Protein AF-A0A372QN85-F1 (afdb_monomer_lite)

Radius of gyration: 18.36 Å; chains: 1; bounding box: 35×32×61 Å

pLDDT: mean 77.76, std 13.26, range [35.28, 92.31]

Sequence (127 aa):
MIFKGIDDQELANKLITKIERQWKDWEQPLLLLSFLLHLFYHDTKFNSAILNLSFPYLAKWFREEPTILLSELEDYRSKKYPYTESISKQFKNNILDYWNFTKGYSKELYRVAQRIFSITVSTASLK

Structure (mmCIF, N/CA/C/O backbone):
data_AF-A0A372QN85-F1
#
_entry.id   AF-A0A372QN85-F1
#
loop_
_atom_site.group_PDB
_atom_site.id
_atom_site.type_symbol
_atom_site.label_atom_id
_atom_site.label_alt_id
_atom_site.label_comp_id
_atom_site.label_asym_id
_atom_site.label_entity_id
_atom_site.label_seq_id
_atom_site.pdbx_PDB_ins_code
_atom_site.Cartn_x
_atom_site.Cartn_y
_atom_site.Cartn_z
_atom_site.occupancy
_atom_site.B_iso_or_equiv
_atom_site.auth_seq_id
_atom_site.auth_comp_id
_atom_site.auth_asym_id
_atom_site.auth_atom_id
_atom_site.pdbx_PDB_model_num
ATOM 1 N N . MET A 1 1 ? 12.046 12.730 -48.425 1.00 35.28 1 MET A N 1
ATOM 2 C CA . MET A 1 1 ? 12.336 12.895 -46.986 1.00 35.28 1 MET A CA 1
ATOM 3 C C . MET A 1 1 ? 12.732 11.522 -46.462 1.00 35.28 1 MET A C 1
ATOM 5 O O . MET A 1 1 ? 11.878 10.656 -46.363 1.00 35.28 1 MET A O 1
ATOM 9 N N . ILE A 1 2 ? 14.034 11.266 -46.321 1.00 38.66 2 ILE A N 1
ATOM 10 C CA . ILE A 1 2 ? 14.558 9.949 -45.930 1.00 38.66 2 ILE A CA 1
ATOM 11 C C . ILE A 1 2 ? 14.435 9.867 -44.410 1.00 38.66 2 ILE A C 1
ATOM 13 O O . ILE A 1 2 ? 15.089 10.642 -43.712 1.00 38.66 2 ILE A O 1
ATOM 17 N N . PHE A 1 3 ? 13.594 8.967 -43.896 1.00 44.19 3 PHE A N 1
ATOM 18 C CA . PHE A 1 3 ? 13.703 8.534 -42.506 1.00 44.19 3 PHE A CA 1
ATOM 19 C C . PHE A 1 3 ? 15.074 7.875 -42.377 1.00 44.19 3 PHE A C 1
ATOM 21 O O . PHE A 1 3 ? 15.276 6.746 -42.814 1.00 44.19 3 PHE A O 1
ATOM 28 N N . LYS A 1 4 ? 16.058 8.638 -41.894 1.00 53.81 4 LYS A N 1
ATOM 29 C CA . LYS A 1 4 ? 17.378 8.118 -41.558 1.00 53.81 4 LYS A CA 1
ATOM 30 C C . LYS A 1 4 ? 17.127 7.089 -40.461 1.00 53.81 4 LYS A C 1
ATOM 32 O O . LYS A 1 4 ? 16.725 7.471 -39.363 1.00 53.81 4 LYS A O 1
ATOM 37 N N . GLY A 1 5 ? 17.242 5.811 -40.819 1.00 57.84 5 GLY A N 1
ATOM 38 C CA . GLY A 1 5 ? 17.088 4.696 -39.898 1.00 57.84 5 GLY A CA 1
ATOM 39 C C . GLY A 1 5 ? 18.013 4.936 -38.722 1.00 57.84 5 GLY A C 1
ATOM 40 O O . GLY A 1 5 ? 19.229 5.013 -38.895 1.00 57.84 5 GLY A O 1
ATOM 41 N N . ILE A 1 6 ? 17.422 5.163 -37.554 1.00 59.03 6 ILE A N 1
ATOM 42 C CA . ILE A 1 6 ? 18.157 5.036 -36.306 1.00 59.03 6 ILE A CA 1
ATOM 43 C C . ILE A 1 6 ? 18.595 3.577 -36.293 1.00 59.03 6 ILE A C 1
ATOM 45 O O . ILE A 1 6 ? 17.748 2.700 -36.447 1.00 59.03 6 ILE A O 1
ATOM 49 N N . ASP A 1 7 ? 19.901 3.343 -36.213 1.00 73.25 7 ASP A N 1
ATOM 50 C CA . ASP A 1 7 ? 20.453 2.000 -36.092 1.00 73.25 7 ASP A CA 1
ATOM 51 C C . ASP A 1 7 ? 19.745 1.288 -34.932 1.00 73.25 7 ASP A C 1
ATOM 53 O O . ASP A 1 7 ? 19.629 1.848 -33.835 1.00 73.25 7 ASP A O 1
ATOM 57 N N . ASP A 1 8 ? 19.218 0.088 -35.176 1.00 75.56 8 ASP A N 1
ATOM 58 C CA . ASP A 1 8 ? 18.385 -0.635 -34.207 1.00 75.56 8 ASP A CA 1
ATOM 59 C C . ASP A 1 8 ? 19.125 -0.821 -32.870 1.00 75.56 8 ASP A C 1
ATOM 61 O O . ASP A 1 8 ? 18.516 -0.818 -31.798 1.00 75.56 8 ASP A O 1
ATOM 65 N N . GLN A 1 9 ? 20.460 -0.885 -32.917 1.00 81.75 9 GLN A N 1
ATOM 66 C CA . GLN A 1 9 ? 21.327 -0.969 -31.748 1.00 81.75 9 GLN A CA 1
ATOM 67 C C . GLN A 1 9 ? 21.394 0.347 -30.948 1.00 81.75 9 GLN A C 1
ATOM 69 O O . GLN A 1 9 ? 21.407 0.322 -29.715 1.00 81.75 9 GLN A O 1
ATOM 74 N N . GLU A 1 10 ? 21.374 1.510 -31.608 1.00 87.12 10 GLU A N 1
ATOM 75 C CA . GLU A 1 10 ? 21.303 2.820 -30.944 1.00 87.12 10 GLU A CA 1
ATOM 76 C C . GLU A 1 10 ? 19.944 3.017 -30.256 1.00 87.12 10 GLU A C 1
ATOM 78 O O . GLU A 1 10 ? 19.873 3.501 -29.119 1.00 87.12 10 GLU A O 1
ATOM 83 N N . LEU A 1 11 ? 18.861 2.601 -30.921 1.00 83.69 11 LEU A N 1
ATOM 84 C CA . LEU A 1 11 ? 17.517 2.618 -30.349 1.00 83.69 11 LEU A CA 1
ATOM 85 C C . LEU A 1 11 ? 17.422 1.690 -29.130 1.00 83.69 11 LEU A C 1
ATOM 87 O O . LEU A 1 11 ? 16.930 2.111 -28.080 1.00 83.69 11 LEU A O 1
ATOM 91 N N . ALA A 1 12 ? 17.931 0.460 -29.246 1.00 85.44 12 ALA A N 1
ATOM 92 C CA . ALA A 1 12 ? 17.938 -0.517 -28.161 1.00 85.44 12 ALA A CA 1
ATOM 93 C C . ALA A 1 12 ? 18.693 0.008 -26.931 1.00 85.44 12 ALA A C 1
ATOM 95 O O . ALA A 1 12 ? 18.162 -0.027 -25.821 1.00 85.44 12 ALA A O 1
ATOM 96 N N . ASN A 1 13 ? 19.882 0.585 -27.125 1.00 91.31 13 ASN A N 1
ATOM 97 C CA . ASN A 1 13 ? 20.668 1.164 -26.034 1.00 91.31 13 ASN A CA 1
ATOM 98 C C . ASN A 1 13 ? 19.933 2.324 -25.346 1.00 91.31 13 ASN A C 1
ATOM 100 O O . ASN A 1 13 ? 19.873 2.374 -24.118 1.00 91.31 13 ASN A O 1
ATOM 104 N N . LYS A 1 14 ? 19.302 3.224 -26.114 1.00 91.38 14 LYS A N 1
ATOM 105 C CA . LYS A 1 14 ? 18.488 4.318 -25.553 1.00 91.38 14 LYS A CA 1
ATOM 106 C C . LYS A 1 14 ? 17.311 3.802 -24.726 1.00 91.38 14 LYS A C 1
ATOM 108 O O . LYS A 1 14 ? 17.010 4.374 -23.676 1.00 91.38 14 LYS A O 1
ATOM 113 N N . LEU A 1 15 ? 16.649 2.738 -25.180 1.00 88.69 15 LEU A N 1
ATOM 114 C CA . LEU A 1 15 ? 15.552 2.109 -24.445 1.00 88.69 15 LEU A CA 1
ATOM 115 C C . LEU A 1 15 ? 16.042 1.469 -23.144 1.00 88.69 15 LEU A C 1
ATOM 117 O O . LEU A 1 15 ? 15.447 1.722 -22.099 1.00 88.69 15 LEU A O 1
ATOM 121 N N . ILE A 1 16 ? 17.148 0.721 -23.186 1.00 89.12 16 ILE A N 1
ATOM 122 C CA . ILE A 1 16 ? 17.748 0.097 -21.999 1.00 89.12 16 ILE A CA 1
ATOM 123 C C . ILE A 1 16 ? 18.123 1.164 -20.970 1.00 89.12 16 ILE A C 1
ATOM 125 O O . ILE A 1 16 ? 17.657 1.095 -19.838 1.00 89.12 16 ILE A O 1
ATOM 129 N N . THR A 1 17 ? 18.861 2.209 -21.359 1.00 92.19 17 THR A N 1
ATOM 130 C CA . THR A 1 17 ? 19.249 3.285 -20.430 1.00 92.19 17 THR A CA 1
ATOM 131 C C . THR A 1 17 ? 18.033 3.988 -19.823 1.00 92.19 17 THR A C 1
ATOM 133 O O . THR A 1 17 ? 18.044 4.362 -18.647 1.00 92.19 17 THR A O 1
ATOM 136 N N . LYS A 1 18 ? 16.958 4.172 -20.600 1.00 87.81 18 LYS A N 1
ATOM 137 C CA . LYS A 1 18 ? 15.709 4.748 -20.092 1.00 87.81 18 LYS A CA 1
ATOM 138 C C . LYS A 1 18 ? 15.058 3.837 -19.049 1.00 87.81 18 LYS A C 1
ATOM 140 O O . LYS A 1 18 ? 14.683 4.343 -17.993 1.00 87.81 18 LYS A O 1
ATOM 145 N N . ILE A 1 19 ? 14.954 2.535 -19.323 1.00 83.62 19 ILE A N 1
ATOM 146 C CA . ILE A 1 19 ? 14.388 1.545 -18.395 1.00 83.62 19 ILE A CA 1
ATOM 147 C C . ILE A 1 19 ? 15.243 1.461 -17.130 1.00 83.62 19 ILE A C 1
ATOM 149 O O . ILE A 1 19 ? 14.709 1.558 -16.036 1.00 83.62 19 ILE A O 1
ATOM 153 N N . GLU A 1 20 ? 16.569 1.380 -17.243 1.00 85.62 20 GLU A N 1
ATOM 154 C CA . GLU A 1 20 ? 17.469 1.344 -16.083 1.00 85.62 20 GLU A CA 1
ATOM 155 C C . GLU A 1 20 ? 17.332 2.586 -15.197 1.00 85.62 20 GLU A C 1
ATOM 157 O O . GLU A 1 20 ? 17.376 2.493 -13.967 1.00 85.62 20 GLU A O 1
ATOM 162 N N . ARG A 1 21 ? 17.148 3.760 -15.811 1.00 86.62 21 ARG A N 1
ATOM 163 C CA . ARG A 1 21 ? 16.911 5.005 -15.081 1.00 86.62 21 ARG A CA 1
ATOM 164 C C . ARG A 1 21 ? 15.547 5.003 -14.395 1.00 86.62 21 ARG A C 1
ATOM 166 O O . ARG A 1 21 ? 15.474 5.359 -13.225 1.00 86.62 21 ARG A O 1
ATOM 173 N N . GLN A 1 22 ? 14.485 4.587 -15.087 1.00 80.62 22 GLN A N 1
ATOM 174 C CA . GLN A 1 22 ? 13.137 4.494 -14.510 1.00 80.62 22 GLN A CA 1
ATOM 175 C C . GLN A 1 22 ? 13.074 3.469 -13.372 1.00 80.62 22 GLN A C 1
ATOM 177 O O . GLN A 1 22 ? 12.529 3.781 -12.310 1.00 80.62 22 GLN A O 1
ATOM 182 N N . TRP A 1 23 ? 13.724 2.317 -13.558 1.00 77.50 23 TRP A N 1
ATOM 183 C CA . TRP A 1 23 ? 13.915 1.277 -12.555 1.00 77.50 23 TRP A CA 1
ATOM 184 C C . TRP A 1 23 ? 14.541 1.837 -11.281 1.00 77.50 23 TRP A C 1
ATOM 186 O O . TRP A 1 23 ? 13.954 1.710 -10.209 1.00 77.50 23 TRP A O 1
ATOM 196 N N . LYS A 1 24 ? 15.682 2.529 -11.396 1.00 78.75 24 LYS A N 1
ATOM 197 C CA . LYS A 1 24 ? 16.383 3.126 -10.248 1.00 78.75 24 LYS A CA 1
ATOM 198 C C . LYS A 1 24 ? 15.627 4.294 -9.605 1.00 78.75 24 LYS A C 1
ATOM 200 O O . LYS A 1 24 ? 15.700 4.447 -8.389 1.00 78.75 24 LYS A O 1
ATOM 205 N N . ASP A 1 25 ? 14.923 5.112 -10.390 1.00 77.06 25 ASP A N 1
ATOM 206 C CA . ASP A 1 25 ? 14.288 6.339 -9.892 1.00 77.06 25 ASP A CA 1
ATOM 207 C C . ASP A 1 25 ? 12.944 6.097 -9.190 1.00 77.06 25 ASP A C 1
ATOM 209 O O . ASP A 1 25 ? 12.717 6.626 -8.098 1.00 77.06 25 ASP A O 1
ATOM 213 N N . TRP A 1 26 ? 12.003 5.397 -9.834 1.00 73.31 26 TRP A N 1
ATOM 214 C CA . TRP A 1 26 ? 10.618 5.332 -9.342 1.00 73.31 26 TRP A CA 1
ATOM 215 C C . TRP A 1 26 ? 9.922 3.984 -9.536 1.00 73.31 26 TRP A C 1
ATOM 217 O O . TRP A 1 26 ? 9.057 3.661 -8.722 1.00 73.31 26 TRP A O 1
ATOM 227 N N . GLU A 1 27 ? 10.296 3.175 -10.530 1.00 75.69 27 GLU A N 1
ATOM 228 C CA . GLU A 1 27 ? 9.640 1.882 -10.774 1.00 75.69 27 GLU A CA 1
ATOM 229 C C . GLU A 1 27 ? 9.977 0.850 -9.695 1.00 75.69 27 GLU A C 1
ATOM 231 O O . GLU A 1 27 ? 9.069 0.177 -9.208 1.00 75.69 27 GLU A O 1
ATOM 236 N N . GLN A 1 28 ? 11.238 0.757 -9.249 1.00 77.00 28 GLN A N 1
ATOM 237 C CA . GLN A 1 28 ? 11.610 -0.170 -8.177 1.00 77.00 28 GLN A CA 1
ATOM 238 C C . GLN A 1 28 ? 10.897 0.172 -6.851 1.00 77.00 28 GLN A C 1
ATOM 240 O O . GLN A 1 28 ? 10.276 -0.726 -6.279 1.00 77.00 28 GLN A O 1
ATOM 245 N N . PRO A 1 29 ? 10.890 1.430 -6.356 1.00 76.69 29 PRO A N 1
ATOM 246 C CA . PRO A 1 29 ? 10.100 1.794 -5.178 1.00 76.69 29 PRO A CA 1
ATOM 247 C C . PRO A 1 29 ? 8.602 1.519 -5.341 1.00 76.69 29 PRO A C 1
ATOM 249 O O . PRO A 1 29 ? 7.973 1.017 -4.412 1.00 76.69 29 PRO A O 1
ATOM 252 N N . LEU A 1 30 ? 8.025 1.813 -6.511 1.00 79.25 30 LEU A N 1
ATOM 253 C CA . LEU A 1 30 ? 6.603 1.592 -6.777 1.00 79.25 30 LEU A CA 1
ATOM 254 C C . LEU A 1 30 ? 6.239 0.103 -6.743 1.00 79.25 30 LEU A C 1
ATOM 256 O O . LEU A 1 30 ? 5.224 -0.267 -6.154 1.00 79.25 30 LEU A O 1
ATOM 260 N N . LEU A 1 31 ? 7.077 -0.749 -7.336 1.00 79.81 31 LEU A N 1
ATOM 261 C CA . LEU A 1 31 ? 6.903 -2.197 -7.316 1.00 79.81 31 LEU A CA 1
ATOM 262 C C . LEU A 1 31 ? 7.015 -2.746 -5.887 1.00 79.81 31 LEU A C 1
ATOM 264 O O . LEU A 1 31 ? 6.196 -3.548 -5.455 1.00 79.81 31 LEU A O 1
ATOM 268 N N . LEU A 1 32 ? 7.997 -2.283 -5.116 1.00 80.56 32 LEU A N 1
ATOM 269 C CA . LEU A 1 32 ? 8.153 -2.695 -3.720 1.00 80.56 32 LEU A CA 1
ATOM 270 C C . LEU A 1 32 ? 6.956 -2.261 -2.862 1.00 80.56 32 LEU A C 1
ATOM 272 O O . LEU A 1 32 ? 6.486 -3.031 -2.025 1.00 80.56 32 LEU A O 1
ATOM 276 N N . LEU A 1 33 ? 6.423 -1.062 -3.101 1.00 81.06 33 LEU A N 1
ATOM 277 C CA . LEU A 1 33 ? 5.209 -0.576 -2.448 1.00 81.06 33 LEU A CA 1
ATOM 278 C C . LEU A 1 33 ? 3.967 -1.375 -2.845 1.00 81.06 33 LEU A C 1
ATOM 280 O O . LEU A 1 33 ? 3.139 -1.659 -1.982 1.00 81.06 33 LEU A O 1
ATOM 284 N N . SER A 1 34 ? 3.828 -1.768 -4.112 1.00 84.19 34 SER A N 1
ATOM 285 C CA . SER A 1 34 ? 2.694 -2.592 -4.539 1.00 84.19 34 SER A CA 1
ATOM 286 C C . SER A 1 34 ? 2.732 -3.969 -3.879 1.00 84.19 34 SER A C 1
ATOM 288 O O . SER A 1 34 ? 1.706 -4.421 -3.378 1.00 84.19 34 SER A O 1
ATOM 290 N N . PHE A 1 35 ? 3.908 -4.596 -3.768 1.00 82.75 35 PHE A N 1
ATOM 291 C CA . PHE A 1 35 ? 4.064 -5.849 -3.027 1.00 82.75 35 PHE A CA 1
ATOM 292 C C . PHE A 1 35 ? 3.777 -5.692 -1.529 1.00 82.75 35 PHE A C 1
ATOM 294 O O . PHE A 1 35 ? 3.112 -6.554 -0.955 1.00 82.75 35 PHE A O 1
ATOM 301 N N . LEU A 1 36 ? 4.220 -4.591 -0.909 1.00 84.06 36 LEU A N 1
ATOM 302 C CA . LEU A 1 36 ? 3.941 -4.294 0.500 1.00 84.06 36 LEU A CA 1
ATOM 303 C C . LEU A 1 36 ? 2.436 -4.157 0.766 1.00 84.06 36 LEU A C 1
ATOM 305 O O . LEU A 1 36 ? 1.912 -4.701 1.734 1.00 84.06 36 LEU A O 1
ATOM 309 N N . LEU A 1 37 ? 1.737 -3.411 -0.087 1.00 87.06 37 LEU A N 1
ATOM 310 C CA . LEU A 1 37 ? 0.323 -3.065 0.088 1.00 87.06 37 LEU A CA 1
ATOM 311 C C . LEU A 1 37 ? -0.629 -4.152 -0.430 1.00 87.06 37 LEU A C 1
ATOM 313 O O . LEU A 1 37 ? -1.851 -4.010 -0.350 1.00 87.06 37 LEU A O 1
ATOM 317 N N . HIS A 1 38 ? -0.089 -5.234 -0.984 1.00 86.38 38 HIS A N 1
ATOM 318 C CA . HIS A 1 38 ? -0.877 -6.344 -1.483 1.00 86.38 38 HIS A CA 1
ATOM 319 C C . HIS A 1 38 ? -1.115 -7.375 -0.376 1.00 86.38 38 HIS A C 1
ATOM 321 O O . HIS A 1 38 ? -0.184 -8.027 0.093 1.00 86.38 38 HIS A O 1
ATOM 327 N N . LEU A 1 39 ? -2.392 -7.611 -0.063 1.00 79.81 39 LEU A N 1
ATOM 328 C CA . LEU A 1 39 ? -2.873 -8.487 1.017 1.00 79.81 39 LEU A CA 1
ATOM 329 C C . LEU A 1 39 ? -2.160 -9.848 1.092 1.00 79.81 39 LEU A C 1
ATOM 331 O O . LEU A 1 39 ? -1.726 -10.267 2.155 1.00 79.81 39 LEU A O 1
ATOM 335 N N . PHE A 1 40 ? -2.024 -10.536 -0.047 1.00 74.75 40 PHE A N 1
ATOM 336 C CA . PHE A 1 40 ? -1.386 -11.854 -0.106 1.00 74.75 40 PHE A CA 1
ATOM 337 C C . PHE A 1 40 ? 0.152 -11.817 -0.104 1.00 74.75 40 PHE A C 1
ATOM 339 O O . PHE A 1 40 ? 0.791 -12.641 0.551 1.00 74.75 40 PHE A O 1
ATOM 346 N N . TYR A 1 41 ? 0.769 -10.894 -0.850 1.00 73.44 41 TYR A N 1
ATOM 347 C CA . TYR A 1 41 ? 2.228 -10.850 -0.975 1.00 73.44 41 TYR A CA 1
A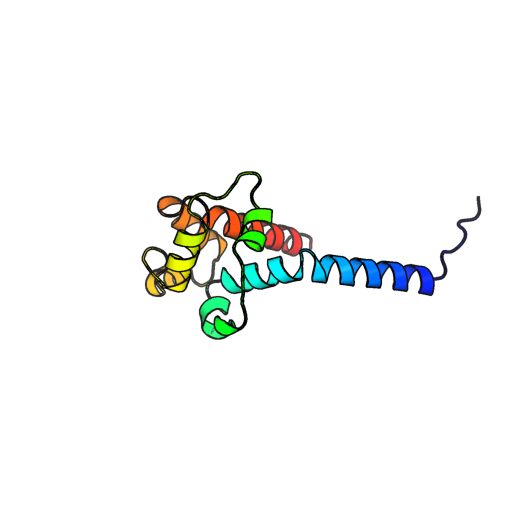TOM 348 C C . TYR A 1 41 ? 2.906 -10.332 0.287 1.00 73.44 41 TYR A C 1
ATOM 350 O O . TYR A 1 41 ? 3.979 -10.838 0.617 1.00 73.44 41 TYR A O 1
ATOM 358 N N . HIS A 1 42 ? 2.252 -9.411 1.001 1.00 70.88 42 HIS A N 1
ATOM 359 C CA . HIS A 1 42 ? 2.708 -8.888 2.285 1.00 70.88 42 HIS A CA 1
ATOM 360 C C . HIS A 1 42 ? 3.089 -10.010 3.258 1.00 70.88 42 HIS A C 1
ATOM 362 O O . HIS A 1 42 ? 4.168 -9.981 3.838 1.00 70.88 42 HIS A O 1
ATOM 368 N N . ASP A 1 43 ? 2.239 -11.031 3.388 1.00 67.31 43 ASP A N 1
ATOM 369 C CA . ASP A 1 43 ? 2.436 -12.099 4.373 1.00 67.31 43 ASP A CA 1
ATOM 370 C C . ASP A 1 43 ? 3.261 -13.284 3.846 1.00 67.31 43 ASP A C 1
ATOM 372 O O . ASP A 1 43 ? 3.869 -14.010 4.629 1.00 67.31 43 ASP A O 1
ATOM 376 N N . THR A 1 44 ? 3.285 -13.515 2.528 1.00 69.94 44 THR A N 1
ATOM 377 C CA . THR A 1 44 ? 3.824 -14.768 1.960 1.00 69.94 44 THR A CA 1
ATOM 378 C C . THR A 1 44 ? 5.149 -14.623 1.223 1.00 69.94 44 THR A C 1
ATOM 380 O O . THR A 1 44 ? 5.878 -15.608 1.082 1.00 69.94 44 THR A O 1
ATOM 383 N N . LYS A 1 45 ? 5.453 -13.437 0.689 1.00 66.56 45 LYS A N 1
ATOM 384 C CA . LYS A 1 45 ? 6.598 -13.220 -0.214 1.00 66.56 45 LYS A CA 1
ATOM 385 C C . LYS A 1 45 ? 7.450 -12.021 0.164 1.00 66.56 45 LYS A C 1
ATOM 387 O O . LYS A 1 45 ? 8.538 -11.859 -0.384 1.00 66.56 45 LYS A O 1
ATOM 392 N N . PHE A 1 46 ? 6.971 -11.187 1.075 1.00 68.56 46 PHE A N 1
ATOM 393 C CA . PHE A 1 46 ? 7.616 -9.936 1.394 1.00 68.56 46 PHE A CA 1
ATOM 394 C C . PHE A 1 46 ? 8.462 -10.054 2.658 1.00 68.56 46 PHE A C 1
ATOM 396 O O . PHE A 1 46 ? 7.957 -10.276 3.754 1.00 68.56 46 PHE A O 1
ATOM 403 N N . ASN A 1 47 ? 9.774 -9.891 2.508 1.00 66.75 47 ASN A N 1
ATOM 404 C CA . ASN A 1 47 ? 10.672 -9.811 3.649 1.00 66.75 47 ASN A CA 1
ATOM 405 C C . ASN A 1 47 ? 10.734 -8.355 4.131 1.00 66.75 47 ASN A C 1
ATOM 407 O O . ASN A 1 47 ? 11.345 -7.502 3.484 1.00 66.75 47 ASN A O 1
ATOM 411 N N . SER A 1 48 ? 10.113 -8.080 5.277 1.00 61.72 48 SER A N 1
ATOM 412 C CA . SER A 1 48 ? 10.077 -6.750 5.896 1.00 61.72 48 SER A CA 1
ATOM 413 C C . SER A 1 48 ? 11.468 -6.196 6.233 1.00 61.72 48 SER A C 1
ATOM 415 O O . SER A 1 48 ? 11.629 -4.979 6.274 1.00 61.72 48 SER A O 1
ATOM 417 N N . ALA A 1 49 ? 12.485 -7.053 6.386 1.00 58.94 49 ALA A N 1
ATOM 418 C CA . ALA A 1 49 ? 13.867 -6.645 6.637 1.00 58.94 49 ALA A CA 1
ATOM 419 C C . ALA A 1 49 ? 14.589 -6.096 5.392 1.00 58.94 49 ALA A C 1
ATOM 421 O O . ALA A 1 49 ? 15.593 -5.401 5.525 1.00 58.94 49 ALA A O 1
ATOM 422 N N . ILE A 1 50 ? 14.095 -6.386 4.180 1.00 56.78 50 ILE A N 1
ATOM 423 C CA . ILE A 1 50 ? 14.725 -5.941 2.920 1.00 56.78 50 ILE A CA 1
ATOM 424 C C . ILE A 1 50 ? 14.410 -4.469 2.628 1.00 56.78 50 ILE A C 1
ATOM 426 O O . ILE A 1 50 ? 15.113 -3.812 1.859 1.00 56.78 50 ILE A O 1
ATOM 430 N N . LEU A 1 51 ? 13.373 -3.915 3.258 1.00 60.16 51 LEU A N 1
ATOM 431 C CA . LEU A 1 51 ? 12.884 -2.588 2.929 1.00 60.16 51 LEU A CA 1
ATOM 432 C C . LEU A 1 51 ? 13.216 -1.548 3.978 1.00 60.16 51 LEU A C 1
ATOM 434 O O . LEU A 1 51 ? 12.417 -1.222 4.855 1.00 60.16 51 LEU A O 1
ATOM 438 N N . ASN A 1 52 ? 14.353 -0.899 3.735 1.00 59.16 52 ASN A N 1
ATOM 439 C CA . ASN A 1 52 ? 14.596 0.476 4.147 1.00 59.16 52 ASN A CA 1
ATOM 440 C C . ASN A 1 52 ? 13.723 1.430 3.302 1.00 59.16 52 ASN A C 1
ATOM 442 O O . ASN A 1 52 ? 14.212 2.253 2.529 1.00 59.16 52 ASN A O 1
ATOM 446 N N . LEU A 1 53 ? 12.401 1.238 3.373 1.00 61.66 53 LEU A N 1
ATOM 447 C CA . LEU A 1 53 ? 11.395 2.104 2.766 1.00 61.66 53 LEU A CA 1
ATOM 448 C C . LEU A 1 53 ? 11.373 3.391 3.581 1.00 61.66 53 LEU A C 1
ATOM 450 O O . LEU A 1 53 ? 10.558 3.576 4.481 1.00 61.66 53 LEU A O 1
ATOM 454 N N . SER A 1 54 ? 12.351 4.251 3.327 1.00 59.09 54 SER A N 1
ATOM 455 C CA . SER A 1 54 ? 12.408 5.530 3.999 1.00 59.09 54 SER A CA 1
ATOM 456 C C . SER A 1 54 ? 11.207 6.372 3.550 1.00 59.09 54 SER A C 1
ATOM 458 O O . SER A 1 54 ? 10.840 6.410 2.371 1.00 59.09 54 SER A O 1
ATOM 460 N N . PHE A 1 55 ? 10.589 7.056 4.512 1.00 62.78 55 PHE A N 1
ATOM 461 C CA . PHE A 1 55 ? 9.482 7.999 4.327 1.00 62.78 55 PHE A CA 1
ATOM 462 C C . PHE A 1 55 ? 9.608 8.932 3.095 1.00 62.78 55 PHE A C 1
ATOM 464 O O . PHE A 1 55 ? 8.597 9.133 2.419 1.00 62.78 55 PHE A O 1
ATOM 471 N N . PRO A 1 56 ? 10.808 9.422 2.701 1.00 66.88 56 PRO A N 1
ATOM 472 C CA . PRO A 1 56 ? 10.998 10.192 1.469 1.00 66.88 56 PRO A CA 1
ATOM 473 C C . PRO A 1 56 ? 10.463 9.533 0.191 1.00 66.88 56 PRO A C 1
ATOM 475 O O . PRO A 1 56 ? 9.906 10.217 -0.668 1.00 66.88 56 PRO A O 1
ATOM 478 N N . TYR A 1 57 ? 10.599 8.210 0.049 1.00 65.75 57 TYR A N 1
ATOM 479 C CA . TYR A 1 57 ? 10.137 7.506 -1.152 1.00 65.75 57 TYR A CA 1
ATOM 480 C C . TYR A 1 57 ? 8.612 7.462 -1.242 1.00 65.75 57 TYR A C 1
ATOM 482 O O . TYR A 1 57 ? 8.056 7.542 -2.334 1.00 65.75 57 TYR A O 1
ATOM 490 N N . LEU A 1 58 ? 7.941 7.367 -0.096 1.00 65.50 58 LEU A N 1
ATOM 491 C CA . LEU A 1 58 ? 6.485 7.397 0.016 1.00 65.50 58 LEU A CA 1
ATOM 492 C C . LEU A 1 58 ? 5.933 8.809 -0.198 1.00 65.50 58 LEU A C 1
ATOM 494 O O . LEU A 1 58 ? 4.970 8.988 -0.943 1.00 65.50 58 LEU A O 1
ATOM 498 N N . ALA A 1 59 ? 6.578 9.812 0.403 1.00 66.44 59 ALA A N 1
ATOM 499 C CA . ALA A 1 59 ? 6.167 11.209 0.316 1.00 66.44 59 ALA A CA 1
ATOM 500 C C . ALA A 1 59 ? 6.207 11.753 -1.122 1.00 66.44 59 ALA A C 1
ATOM 502 O O . ALA A 1 59 ? 5.345 12.542 -1.494 1.00 66.44 59 ALA A O 1
ATOM 503 N N . LYS A 1 60 ? 7.126 11.267 -1.973 1.00 69.75 60 LYS A N 1
ATOM 504 C CA . LYS A 1 60 ? 7.237 11.667 -3.393 1.00 69.75 60 LYS A CA 1
ATOM 505 C C . LYS A 1 60 ? 5.962 11.417 -4.215 1.00 69.75 60 LYS A C 1
ATOM 507 O O . LYS A 1 60 ? 5.770 12.040 -5.257 1.00 69.75 60 LYS A O 1
ATOM 512 N N . TRP A 1 61 ? 5.094 10.510 -3.765 1.00 66.50 61 TRP A N 1
ATOM 513 C CA . TRP A 1 61 ? 3.836 10.175 -4.440 1.00 66.50 61 TRP A CA 1
ATOM 514 C C . TRP A 1 61 ? 2.635 10.980 -3.945 1.00 66.50 61 TRP A C 1
ATOM 516 O O . TRP A 1 61 ? 1.540 10.867 -4.509 1.00 66.50 61 TRP A O 1
ATOM 526 N N . PHE A 1 62 ? 2.836 11.825 -2.937 1.00 66.25 62 PHE A N 1
ATOM 527 C CA . PHE A 1 62 ? 1.862 12.817 -2.530 1.00 66.25 62 PHE A CA 1
ATOM 528 C C . PHE A 1 62 ? 2.171 14.157 -3.194 1.00 66.25 62 PHE A C 1
ATOM 530 O O . PHE A 1 62 ? 3.320 14.541 -3.385 1.00 66.25 62 PHE A O 1
ATOM 537 N N . ARG A 1 63 ? 1.110 14.877 -3.567 1.00 66.75 63 ARG A N 1
ATOM 538 C CA . ARG A 1 63 ? 1.230 16.280 -3.991 1.00 66.75 63 ARG A CA 1
ATOM 539 C C . ARG A 1 63 ? 1.438 17.223 -2.802 1.00 66.75 63 ARG A C 1
ATOM 541 O O . ARG A 1 63 ? 1.884 18.344 -3.003 1.00 66.75 63 ARG A O 1
ATOM 548 N N . GLU A 1 64 ? 1.092 16.761 -1.606 1.00 73.44 64 GLU A N 1
ATOM 549 C CA . GLU A 1 64 ? 1.133 17.486 -0.336 1.00 73.44 64 GLU A CA 1
ATOM 550 C C . GLU A 1 64 ? 1.983 16.694 0.662 1.00 73.44 64 GLU A C 1
ATOM 552 O O . GLU A 1 64 ? 2.144 15.485 0.511 1.00 73.44 64 GLU A O 1
ATOM 557 N N . GLU A 1 65 ? 2.536 17.349 1.677 1.00 79.00 65 GLU A N 1
ATOM 558 C CA . GLU A 1 65 ? 3.341 16.658 2.683 1.00 79.00 65 GLU A CA 1
ATOM 559 C C . GLU A 1 65 ? 2.452 15.718 3.521 1.00 79.00 65 GLU A C 1
ATOM 561 O O . GLU A 1 65 ? 1.483 16.181 4.132 1.00 79.00 65 GLU A O 1
ATOM 566 N N . PRO A 1 66 ? 2.715 14.395 3.530 1.00 81.44 66 PRO A N 1
ATOM 567 C CA . PRO A 1 66 ? 1.883 13.459 4.271 1.00 81.44 66 PRO A CA 1
ATOM 568 C C . PRO A 1 66 ? 2.033 13.681 5.777 1.00 81.44 66 PRO A C 1
ATOM 570 O O . PRO A 1 66 ? 3.143 13.773 6.299 1.00 81.44 66 PRO A O 1
ATOM 573 N N . THR A 1 67 ? 0.905 13.735 6.481 1.00 85.25 67 THR A N 1
ATOM 574 C CA . THR A 1 67 ? 0.864 14.078 7.909 1.00 85.25 67 THR A CA 1
ATOM 575 C C . THR A 1 67 ? 0.872 12.856 8.816 1.00 85.25 67 THR A C 1
ATOM 577 O O . THR A 1 67 ? 1.450 12.903 9.899 1.00 85.25 67 THR A O 1
ATOM 580 N N . ILE A 1 68 ? 0.237 11.758 8.393 1.00 88.50 68 ILE A N 1
ATOM 581 C CA . ILE A 1 68 ? 0.057 10.555 9.221 1.00 88.50 68 ILE A CA 1
ATOM 582 C C . ILE A 1 68 ? 0.374 9.248 8.490 1.00 88.50 68 ILE A C 1
ATOM 584 O O . ILE A 1 68 ? 0.308 8.181 9.093 1.00 88.50 68 ILE A O 1
ATOM 588 N N . LEU A 1 69 ? 0.771 9.311 7.218 1.00 86.25 69 LEU A N 1
ATOM 589 C CA . LEU A 1 69 ? 1.074 8.157 6.376 1.00 86.25 69 LEU A CA 1
ATOM 590 C C . LEU A 1 69 ? 2.043 7.174 7.025 1.00 86.25 69 LEU A C 1
ATOM 592 O O . LEU A 1 69 ? 1.836 5.969 6.928 1.00 86.25 69 LEU A O 1
ATOM 596 N N . LEU A 1 70 ? 3.105 7.675 7.662 1.00 83.62 70 LEU A N 1
ATOM 597 C CA . LEU A 1 70 ? 4.092 6.808 8.301 1.00 83.62 70 LEU A CA 1
ATOM 598 C C . LEU A 1 70 ? 3.468 6.037 9.466 1.00 83.62 70 LEU A C 1
ATOM 600 O O . LEU A 1 70 ? 3.700 4.842 9.599 1.00 83.62 70 LEU A O 1
ATOM 604 N N . SER A 1 71 ? 2.628 6.708 10.258 1.00 87.62 71 SER A N 1
ATOM 605 C CA . SER A 1 71 ? 1.886 6.074 11.348 1.00 87.62 71 SER A CA 1
ATOM 606 C C . SER A 1 71 ? 0.926 5.014 10.812 1.00 87.62 71 SER A C 1
ATOM 608 O O . SER A 1 71 ? 0.929 3.890 11.298 1.00 87.62 71 SER A O 1
ATOM 610 N N . GLU A 1 72 ? 0.153 5.334 9.770 1.00 89.81 72 GLU A N 1
ATOM 611 C CA . GLU A 1 72 ? -0.779 4.379 9.159 1.00 89.81 72 GLU A CA 1
ATOM 612 C C . GLU A 1 72 ? -0.058 3.181 8.535 1.00 89.81 72 GLU A C 1
ATOM 614 O O . GLU A 1 72 ? -0.551 2.056 8.605 1.00 89.81 72 GLU A O 1
ATOM 619 N N . LEU A 1 73 ? 1.116 3.405 7.938 1.00 86.56 73 LEU A N 1
ATOM 620 C CA . LEU A 1 73 ? 1.945 2.345 7.377 1.00 86.56 73 LEU A CA 1
ATOM 621 C C . LEU A 1 73 ? 2.484 1.412 8.464 1.00 86.56 73 LEU A C 1
ATOM 623 O O . LEU A 1 73 ? 2.490 0.196 8.277 1.00 86.56 73 LEU A O 1
ATOM 627 N N . GLU A 1 74 ? 2.925 1.963 9.592 1.00 85.75 74 GLU A N 1
ATOM 628 C CA . GLU A 1 74 ? 3.375 1.171 10.736 1.00 85.75 74 GLU A CA 1
ATOM 629 C C . GLU A 1 74 ? 2.217 0.415 11.396 1.00 85.75 74 GLU A C 1
ATOM 631 O O . GLU A 1 74 ? 2.376 -0.749 11.769 1.00 85.75 74 GLU A O 1
ATOM 636 N N . ASP A 1 75 ? 1.024 1.008 11.465 1.00 89.25 75 ASP A N 1
ATOM 637 C CA . ASP A 1 75 ? -0.181 0.317 11.927 1.00 89.25 75 ASP A CA 1
ATOM 638 C C . ASP A 1 75 ? -0.568 -0.838 10.991 1.00 89.25 75 ASP A C 1
ATOM 640 O O . ASP A 1 75 ? -0.925 -1.919 11.469 1.00 89.25 75 ASP A O 1
ATOM 644 N N . TYR A 1 76 ? -0.430 -0.651 9.674 1.00 88.19 76 TYR A N 1
ATOM 645 C CA . TYR A 1 76 ? -0.622 -1.702 8.671 1.00 88.19 76 TYR A CA 1
ATOM 646 C C . TYR A 1 76 ? 0.394 -2.838 8.831 1.00 88.19 76 TYR A C 1
ATOM 648 O O . TYR A 1 76 ? 0.003 -4.000 8.939 1.00 88.19 76 TYR A O 1
ATOM 656 N N . ARG A 1 77 ? 1.688 -2.514 8.949 1.00 83.19 77 ARG A N 1
ATOM 657 C CA . ARG A 1 77 ? 2.764 -3.492 9.210 1.00 83.19 77 ARG A CA 1
ATOM 658 C C . ARG A 1 77 ? 2.548 -4.262 10.509 1.00 83.19 77 ARG A C 1
ATOM 660 O O . ARG A 1 77 ? 2.785 -5.465 10.568 1.00 83.19 77 ARG A O 1
ATOM 667 N N . SER A 1 78 ? 2.060 -3.569 11.533 1.00 85.69 78 SER A N 1
ATOM 668 C CA . SER A 1 78 ? 1.744 -4.133 12.847 1.00 85.69 78 SER A CA 1
ATOM 669 C C . SER A 1 78 ? 0.415 -4.897 12.874 1.00 85.69 78 SER A C 1
ATOM 671 O O . SER A 1 78 ? 0.024 -5.386 13.933 1.00 85.69 78 SER A O 1
ATOM 673 N N . LYS A 1 79 ? -0.299 -4.986 11.740 1.00 87.69 79 LYS A N 1
ATOM 674 C CA . LYS A 1 79 ? -1.611 -5.637 11.608 1.00 87.69 79 LYS A CA 1
ATOM 675 C C . LYS A 1 79 ? -2.646 -5.114 12.611 1.00 87.69 79 LYS A C 1
ATOM 677 O O . LYS A 1 79 ? -3.518 -5.861 13.059 1.00 87.69 79 LYS A O 1
ATOM 682 N N . LYS A 1 80 ? -2.557 -3.834 12.987 1.00 88.44 80 LYS A N 1
ATOM 683 C CA . LYS A 1 80 ? -3.546 -3.190 13.860 1.00 88.44 80 LYS A CA 1
ATOM 684 C C . LYS A 1 80 ? -4.825 -2.932 13.084 1.00 88.44 80 LYS A C 1
ATOM 686 O O . LYS A 1 80 ? -4.794 -2.766 11.871 1.00 88.44 80 LYS A O 1
ATOM 691 N N . TYR A 1 81 ? -5.953 -2.873 13.783 1.00 85.38 81 TYR A N 1
ATOM 692 C CA . TYR A 1 81 ? -7.235 -2.517 13.174 1.00 85.38 81 TYR A CA 1
ATOM 693 C C . TYR A 1 81 ? -7.122 -1.205 12.364 1.00 85.38 81 TYR A C 1
ATOM 695 O O . TYR A 1 81 ? -6.568 -0.243 12.895 1.00 85.38 81 TYR A O 1
ATOM 703 N N . PRO A 1 82 ? -7.624 -1.136 11.111 1.00 86.88 82 PRO A N 1
ATOM 704 C CA . PRO A 1 82 ? -8.452 -2.119 10.388 1.00 86.88 82 PRO A CA 1
ATOM 705 C C . PRO A 1 82 ? -7.668 -3.175 9.575 1.00 86.88 82 PRO A C 1
ATOM 707 O O . PRO A 1 82 ? -8.265 -3.945 8.829 1.00 86.88 82 PRO A O 1
ATOM 710 N N . TYR A 1 83 ? -6.344 -3.222 9.684 1.00 88.50 83 TYR A N 1
ATOM 711 C CA . TYR A 1 83 ? -5.438 -4.020 8.851 1.00 88.50 83 TYR A CA 1
ATOM 712 C C . TYR A 1 83 ? -5.193 -5.445 9.362 1.00 88.50 83 TYR A C 1
ATOM 714 O O . TYR A 1 83 ? -4.144 -6.046 9.123 1.00 88.50 83 TYR A O 1
ATOM 722 N N . THR A 1 84 ? -6.143 -5.994 10.112 1.00 87.31 84 THR A N 1
ATOM 723 C CA . THR A 1 84 ? -6.005 -7.336 10.674 1.00 87.31 84 THR A CA 1
ATOM 724 C C . THR A 1 84 ? -6.158 -8.396 9.586 1.00 87.31 84 THR A C 1
ATOM 726 O O . THR A 1 84 ? -6.915 -8.242 8.624 1.00 87.31 84 THR A O 1
ATOM 729 N N . GLU A 1 85 ? -5.492 -9.534 9.772 1.00 85.19 85 GLU A N 1
ATOM 730 C CA . GLU A 1 85 ? -5.562 -10.655 8.828 1.00 85.19 85 GLU A CA 1
ATOM 731 C C . GLU A 1 85 ? -6.991 -11.216 8.685 1.00 85.19 85 GLU A C 1
ATOM 733 O O . GLU A 1 85 ? -7.402 -11.674 7.619 1.00 85.19 85 GLU A O 1
ATOM 738 N N . SER A 1 86 ? -7.794 -11.141 9.750 1.00 86.94 86 SER A N 1
ATOM 739 C CA . SER A 1 86 ? -9.207 -11.526 9.712 1.00 86.94 86 SER A CA 1
ATOM 740 C C . SER A 1 86 ? -10.038 -10.630 8.796 1.00 86.94 86 SER A C 1
ATOM 742 O O . SER A 1 86 ? -10.991 -11.107 8.186 1.00 86.94 86 SER A O 1
ATOM 744 N N . ILE A 1 87 ? -9.715 -9.335 8.714 1.00 87.50 87 ILE A N 1
ATOM 745 C CA . ILE A 1 87 ? -10.403 -8.394 7.827 1.00 87.50 87 ILE A CA 1
ATOM 746 C C . ILE A 1 87 ? -9.927 -8.615 6.396 1.00 87.50 87 ILE A C 1
ATOM 748 O O . ILE A 1 87 ? -10.760 -8.805 5.515 1.00 87.50 87 ILE A O 1
ATOM 752 N N . SER A 1 88 ? -8.615 -8.686 6.155 1.00 85.38 88 SER A N 1
ATOM 753 C CA . SER A 1 88 ? -8.080 -8.874 4.799 1.00 85.38 88 SER A CA 1
ATOM 754 C C . SER A 1 88 ? -8.588 -10.156 4.124 1.00 85.38 88 SER A C 1
ATOM 756 O O . SER A 1 88 ? -8.957 -10.127 2.947 1.00 85.38 88 SER A O 1
ATOM 758 N N . LYS A 1 89 ? -8.704 -11.266 4.869 1.00 86.94 89 LYS A N 1
ATOM 759 C CA . LYS A 1 89 ? -9.237 -12.544 4.360 1.00 86.94 89 LYS A CA 1
ATOM 760 C C . LYS A 1 89 ? -10.689 -12.462 3.879 1.00 86.94 89 LYS A C 1
ATOM 762 O O . LYS A 1 89 ? -11.048 -13.188 2.951 1.00 86.94 89 LYS A O 1
ATOM 767 N N . GLN A 1 90 ? -11.516 -11.577 4.444 1.00 88.69 90 GLN A N 1
ATOM 768 C CA . GLN A 1 90 ? -12.922 -11.422 4.031 1.00 88.69 90 GLN A CA 1
ATOM 769 C C . GLN A 1 90 ? -13.056 -10.924 2.588 1.00 88.69 90 GLN A C 1
ATOM 771 O O . GLN A 1 90 ? -14.025 -11.260 1.911 1.00 88.69 90 GLN A O 1
ATOM 776 N N . PHE A 1 91 ? -12.052 -10.201 2.086 1.00 87.75 91 PHE A N 1
ATOM 777 C CA . PHE A 1 91 ? -12.050 -9.656 0.730 1.00 87.75 91 PHE A CA 1
ATOM 778 C C . PHE A 1 91 ? -11.569 -10.653 -0.332 1.00 87.75 91 PHE A C 1
ATOM 780 O O . PHE A 1 91 ? -11.551 -10.305 -1.507 1.00 87.75 91 PHE A O 1
ATOM 787 N N . LYS A 1 92 ? -11.188 -11.890 0.033 1.00 85.25 92 LYS A N 1
ATOM 788 C CA . LYS A 1 92 ? -10.770 -12.952 -0.911 1.00 85.25 92 LYS A CA 1
ATOM 789 C C . LYS A 1 92 ? -9.738 -12.479 -1.951 1.00 85.25 92 LYS A C 1
ATOM 791 O O . LYS A 1 92 ? -9.849 -12.793 -3.131 1.00 85.25 92 LYS A O 1
ATOM 796 N N . ASN A 1 93 ? -8.737 -11.715 -1.509 1.00 76.38 93 ASN A N 1
ATOM 797 C CA . ASN A 1 93 ? -7.716 -11.075 -2.353 1.00 76.38 93 ASN A CA 1
ATOM 798 C C . ASN A 1 93 ? -8.223 -9.975 -3.306 1.00 76.38 93 ASN A C 1
ATOM 800 O O . ASN A 1 93 ? -7.453 -9.524 -4.153 1.00 76.38 93 ASN A O 1
ATOM 804 N N . ASN A 1 94 ? -9.456 -9.478 -3.165 1.00 86.81 94 ASN A N 1
ATOM 805 C CA . ASN A 1 94 ? -9.862 -8.243 -3.828 1.00 86.81 94 ASN A CA 1
ATOM 806 C C . ASN A 1 94 ? -9.225 -7.037 -3.122 1.00 86.81 94 ASN A C 1
ATOM 808 O O . ASN A 1 94 ? -9.719 -6.516 -2.121 1.00 86.81 94 ASN A O 1
ATOM 812 N N . ILE A 1 95 ? -8.088 -6.614 -3.667 1.00 87.44 95 ILE A N 1
ATOM 813 C CA . ILE A 1 95 ? -7.260 -5.534 -3.131 1.00 87.44 95 ILE A CA 1
ATOM 814 C C . ILE A 1 95 ? -8.000 -4.194 -3.168 1.00 87.44 95 ILE A C 1
ATOM 816 O O . ILE A 1 95 ? -7.922 -3.428 -2.210 1.00 87.44 95 ILE A O 1
ATOM 820 N N . LEU A 1 96 ? -8.717 -3.900 -4.258 1.00 87.88 96 LEU A N 1
ATOM 821 C CA . LEU A 1 96 ? -9.423 -2.627 -4.403 1.00 87.88 96 LEU A CA 1
ATOM 822 C C . LEU A 1 96 ? -10.568 -2.515 -3.400 1.00 87.88 96 LEU A C 1
ATOM 824 O O . LEU A 1 96 ? -10.700 -1.474 -2.764 1.00 87.88 96 LEU A O 1
ATOM 828 N N . ASP A 1 97 ? -11.341 -3.583 -3.201 1.00 90.44 97 ASP A N 1
ATOM 829 C CA . ASP A 1 97 ? -12.431 -3.587 -2.221 1.00 90.44 97 ASP A CA 1
ATOM 830 C C . ASP A 1 97 ? -11.908 -3.441 -0.788 1.00 90.44 97 ASP A C 1
ATOM 832 O O . ASP A 1 97 ? -12.478 -2.689 0.003 1.00 90.44 97 ASP A O 1
ATOM 836 N N . TYR A 1 98 ? -10.780 -4.079 -0.466 1.00 91.56 98 TYR A N 1
ATOM 837 C CA . TYR A 1 98 ? -10.127 -3.907 0.830 1.00 91.56 98 TYR A CA 1
ATOM 838 C C . TYR A 1 98 ? -9.678 -2.460 1.064 1.00 91.56 98 TYR A C 1
ATOM 840 O O . TYR A 1 98 ? -9.996 -1.872 2.097 1.00 91.56 98 TYR A O 1
ATOM 848 N N . TRP A 1 99 ? -8.977 -1.847 0.104 1.00 92.31 99 TRP A N 1
ATOM 849 C CA . TRP A 1 99 ? -8.535 -0.455 0.246 1.00 92.31 99 TRP A CA 1
ATOM 850 C C . TRP A 1 99 ? -9.695 0.551 0.158 1.00 92.31 99 TRP A C 1
ATOM 852 O O . TRP A 1 99 ? -9.617 1.637 0.729 1.00 92.31 99 TRP A O 1
ATOM 862 N N . ASN A 1 100 ? -10.807 0.190 -0.488 1.00 92.06 100 ASN A N 1
ATOM 863 C CA . ASN A 1 100 ? -12.062 0.939 -0.416 1.00 92.06 100 ASN A CA 1
ATOM 864 C C . ASN A 1 100 ? -12.683 0.874 0.984 1.00 92.06 100 ASN A C 1
ATOM 866 O O . ASN A 1 100 ? -13.184 1.886 1.467 1.00 92.06 100 ASN A O 1
ATOM 870 N N . PHE A 1 101 ? -12.640 -0.281 1.649 1.00 92.00 101 PHE A N 1
ATOM 871 C CA . PHE A 1 101 ? -13.116 -0.434 3.024 1.00 92.00 101 PHE A CA 1
ATOM 872 C C . PHE A 1 101 ? -12.270 0.377 4.015 1.00 92.00 101 PHE A C 1
ATOM 874 O O . PHE A 1 101 ? -12.814 1.096 4.857 1.00 92.00 101 PHE A O 1
ATOM 881 N N . THR A 1 102 ? -10.938 0.338 3.889 1.00 90.81 102 THR A N 1
ATOM 882 C CA . THR A 1 102 ? -10.043 1.069 4.804 1.00 90.81 102 T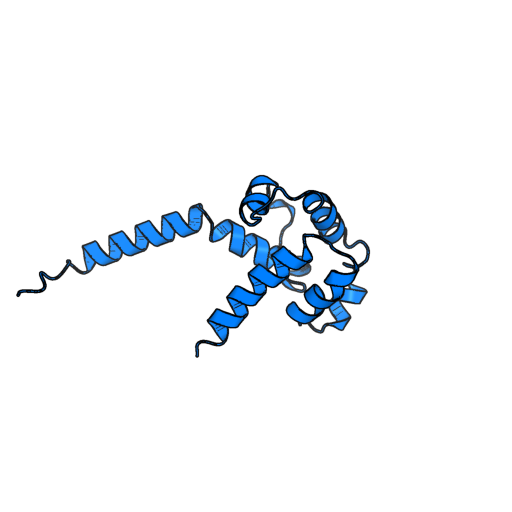HR A CA 1
ATOM 883 C C . THR A 1 102 ? -10.159 2.588 4.685 1.00 90.81 102 THR A C 1
ATOM 885 O O . THR A 1 102 ? -9.763 3.285 5.613 1.00 90.81 102 THR A O 1
ATOM 888 N N . LYS A 1 103 ? -10.796 3.118 3.631 1.00 91.56 103 LYS A N 1
ATOM 889 C CA . LYS A 1 103 ? -11.145 4.544 3.489 1.00 91.56 103 LYS A CA 1
ATOM 890 C C . LYS A 1 103 ? -11.895 5.123 4.697 1.00 91.56 103 LYS A C 1
ATOM 892 O O . LYS A 1 103 ? -11.769 6.313 4.966 1.00 91.56 103 LYS A O 1
ATOM 897 N N . GLY A 1 104 ? -12.686 4.312 5.406 1.00 89.81 104 GLY A N 1
ATOM 898 C CA . GLY A 1 104 ? -13.402 4.746 6.614 1.00 89.81 104 GLY A CA 1
ATOM 899 C C . GLY A 1 104 ? -12.511 4.944 7.847 1.00 89.81 104 GLY A C 1
ATO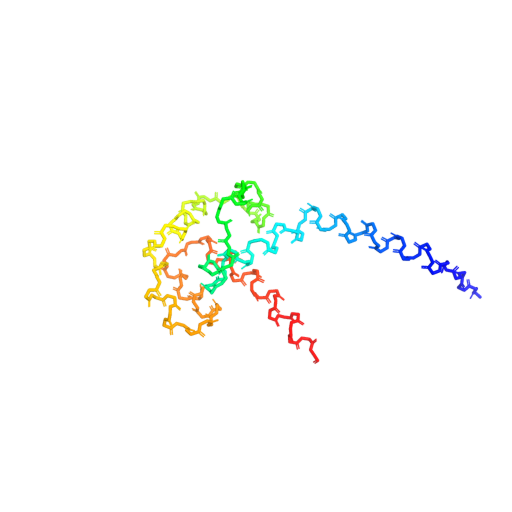M 900 O O . GLY A 1 104 ? -12.959 5.521 8.832 1.00 89.81 104 GLY A O 1
ATOM 901 N N . TYR A 1 105 ? -11.263 4.473 7.792 1.00 89.62 105 TYR A N 1
ATOM 902 C CA . TYR A 1 105 ? -10.364 4.340 8.944 1.00 89.62 105 TYR A CA 1
ATOM 903 C C . TYR A 1 105 ? -8.964 4.920 8.697 1.00 89.62 105 TYR A C 1
ATOM 905 O O . TYR A 1 105 ? -8.265 5.253 9.646 1.00 89.62 105 TYR A O 1
ATOM 913 N N . SER A 1 106 ? -8.555 5.031 7.433 1.00 90.81 106 SER A N 1
ATOM 914 C CA . SER A 1 106 ? -7.289 5.603 6.978 1.00 90.81 106 SER A CA 1
ATOM 915 C C . SER A 1 106 ? -7.553 6.913 6.244 1.00 90.81 106 SER A C 1
ATOM 917 O O . SER A 1 106 ? -8.511 7.042 5.481 1.00 90.81 106 SER A O 1
ATOM 919 N N . LYS A 1 107 ? -6.679 7.894 6.442 1.00 89.44 107 LYS A N 1
ATOM 92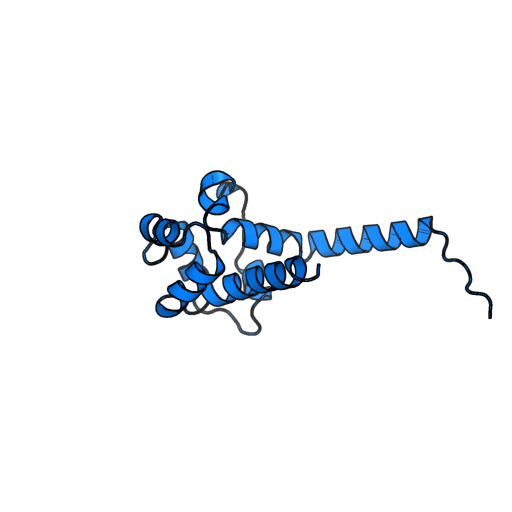0 C CA . LYS A 1 107 ? -6.692 9.196 5.777 1.00 89.44 107 LYS A CA 1
ATOM 921 C C . LYS A 1 107 ? -5.798 9.214 4.539 1.00 89.44 107 LYS A C 1
ATOM 923 O O . LYS A 1 107 ? -6.170 9.833 3.539 1.00 89.44 107 LYS A O 1
ATOM 928 N N . GLU A 1 108 ? -4.627 8.576 4.599 1.00 89.94 108 GLU A N 1
ATOM 929 C CA . GLU A 1 108 ? -3.549 8.761 3.617 1.00 89.94 108 GLU A CA 1
ATOM 930 C C . GLU A 1 108 ? -3.128 7.447 2.944 1.00 89.94 108 GLU A C 1
ATOM 932 O O . GLU A 1 108 ? -3.047 7.396 1.714 1.00 89.94 108 GLU A O 1
ATOM 937 N N . LEU A 1 109 ? -2.926 6.371 3.705 1.00 88.88 109 LEU A N 1
ATOM 938 C CA . LEU A 1 109 ? -2.428 5.089 3.205 1.00 88.88 109 LEU A CA 1
ATOM 939 C C . LEU A 1 109 ? -3.360 4.462 2.163 1.00 88.88 109 LEU A C 1
ATOM 941 O O . LEU A 1 109 ? -2.892 4.024 1.109 1.00 88.88 109 LEU A O 1
ATOM 945 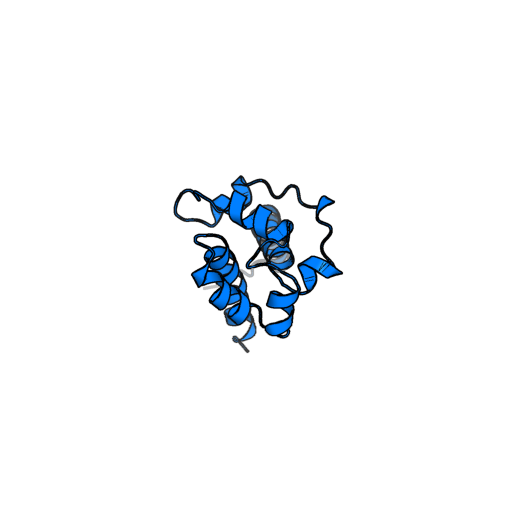N N . TYR A 1 110 ? -4.679 4.478 2.399 1.00 91.06 110 TYR A N 1
ATOM 946 C CA . TYR A 1 110 ? -5.633 3.920 1.435 1.00 91.06 110 TYR A CA 1
ATOM 947 C C . TYR A 1 110 ? -5.561 4.622 0.072 1.00 91.06 110 TYR A C 1
ATOM 949 O O . TYR A 1 110 ? -5.705 3.970 -0.959 1.00 91.06 110 TYR A O 1
ATOM 957 N N . ARG A 1 111 ? -5.279 5.934 0.042 1.00 88.75 111 ARG A N 1
ATOM 958 C CA . ARG A 1 111 ? -5.177 6.713 -1.203 1.00 88.75 111 ARG A CA 1
ATOM 959 C C . ARG A 1 111 ? -3.966 6.288 -2.018 1.00 88.75 111 ARG A C 1
ATOM 961 O O . ARG A 1 111 ? -4.062 6.180 -3.240 1.00 88.75 111 ARG A O 1
ATOM 968 N N . VAL A 1 112 ? -2.840 6.036 -1.347 1.00 86.75 112 VAL A N 1
ATOM 969 C CA . VAL A 1 112 ? -1.619 5.518 -1.984 1.00 86.75 112 VAL A CA 1
ATOM 970 C C . VAL A 1 112 ? -1.908 4.163 -2.597 1.00 86.75 112 VAL A C 1
ATOM 972 O O . VAL A 1 112 ? -1.685 3.970 -3.789 1.00 86.75 112 VAL A O 1
ATOM 975 N N . ALA A 1 113 ? -2.467 3.251 -1.804 1.00 89.06 113 ALA A N 1
ATOM 976 C CA . ALA A 1 113 ? -2.764 1.906 -2.260 1.00 89.06 113 ALA A CA 1
ATOM 977 C C . ALA A 1 113 ? -3.755 1.904 -3.430 1.00 89.06 113 ALA A C 1
ATOM 979 O O . ALA A 1 113 ? -3.466 1.327 -4.476 1.00 89.06 113 ALA A O 1
ATOM 980 N N . GLN A 1 114 ? -4.876 2.622 -3.317 1.00 88.75 114 GLN A N 1
ATOM 981 C CA . GLN A 1 114 ? -5.840 2.763 -4.408 1.00 88.75 114 GLN A CA 1
ATOM 982 C C . GLN A 1 114 ? -5.191 3.311 -5.674 1.00 88.75 114 GLN A C 1
ATOM 984 O O . GLN A 1 114 ? -5.464 2.808 -6.760 1.00 88.75 114 GLN A O 1
ATOM 989 N N . ARG A 1 115 ? -4.325 4.323 -5.561 1.00 85.56 115 ARG A N 1
ATOM 990 C CA . ARG A 1 115 ? -3.660 4.914 -6.723 1.00 85.56 115 ARG A CA 1
ATOM 991 C C . ARG A 1 115 ? -2.711 3.925 -7.394 1.00 85.56 115 ARG A C 1
ATOM 993 O O . ARG A 1 115 ? -2.760 3.797 -8.613 1.00 85.56 115 ARG A O 1
ATOM 1000 N N . ILE A 1 116 ? -1.912 3.196 -6.614 1.00 85.44 116 ILE A N 1
ATOM 1001 C CA . ILE A 1 116 ? -1.013 2.147 -7.118 1.00 85.44 116 ILE A CA 1
ATOM 1002 C C . ILE A 1 116 ? -1.818 1.055 -7.833 1.00 85.44 116 ILE A C 1
ATOM 1004 O O . ILE A 1 116 ? -1.534 0.733 -8.987 1.00 85.44 116 ILE A O 1
ATOM 1008 N N . PHE A 1 117 ? -2.863 0.527 -7.193 1.00 85.31 117 PHE A N 1
ATOM 1009 C CA . PHE A 1 117 ? -3.632 -0.586 -7.751 1.00 85.31 117 PHE A CA 1
ATOM 1010 C C . PHE A 1 117 ? -4.571 -0.171 -8.897 1.00 85.31 117 PHE A C 1
ATOM 1012 O O . PHE A 1 117 ? -4.829 -0.963 -9.804 1.00 85.31 117 PHE A O 1
ATOM 1019 N N . SER A 1 118 ? -5.018 1.087 -8.941 1.00 80.75 118 SER A N 1
ATOM 1020 C CA . SER A 1 118 ? -5.784 1.618 -10.081 1.00 80.75 118 SER A CA 1
ATOM 1021 C C . SER A 1 118 ? -4.932 1.736 -11.348 1.00 80.75 118 SER A C 1
ATOM 1023 O O . SER A 1 118 ? -5.435 1.488 -12.446 1.00 80.75 118 SER A O 1
ATOM 1025 N N . ILE A 1 119 ? -3.638 2.067 -11.218 1.00 75.69 119 ILE A N 1
ATOM 1026 C CA . ILE A 1 119 ? -2.700 2.054 -12.353 1.00 75.69 119 ILE A CA 1
ATOM 1027 C C . ILE A 1 119 ? -2.598 0.633 -12.920 1.00 75.69 119 ILE A C 1
ATOM 1029 O O . ILE A 1 119 ? -2.725 0.455 -14.129 1.00 75.69 119 ILE A O 1
ATOM 1033 N N . THR A 1 120 ? -2.455 -0.384 -12.061 1.00 62.12 120 THR A N 1
ATOM 1034 C CA . THR A 1 120 ? -2.332 -1.784 -12.506 1.00 62.12 120 THR A CA 1
ATOM 1035 C C . THR A 1 120 ? -3.602 -2.348 -13.137 1.00 62.12 120 THR A C 1
ATOM 1037 O O . THR A 1 120 ? -3.520 -3.125 -14.083 1.00 62.12 120 THR A O 1
ATOM 1040 N N . VAL A 1 121 ? -4.788 -1.956 -12.660 1.00 57.34 121 VAL A N 1
ATOM 1041 C CA . VAL A 1 121 ? -6.052 -2.395 -13.276 1.00 57.34 121 VAL A CA 1
ATOM 1042 C C . VAL A 1 121 ? -6.238 -1.750 -14.647 1.00 57.34 121 VAL A C 1
ATOM 1044 O O . VAL A 1 121 ? -6.670 -2.420 -15.584 1.00 57.34 121 VAL A O 1
ATOM 1047 N N . SER A 1 122 ? -5.852 -0.482 -14.798 1.00 57.19 122 SER A N 1
ATOM 1048 C CA . SER A 1 122 ? -5.955 0.230 -16.077 1.00 57.19 122 SER A CA 1
ATOM 1049 C C . SER A 1 122 ? -5.019 -0.349 -17.144 1.00 57.19 122 SER A C 1
ATOM 1051 O O . SER A 1 122 ? -5.414 -0.464 -18.299 1.00 57.19 122 SER A O 1
ATOM 1053 N N . THR A 1 123 ? -3.806 -0.775 -16.772 1.00 52.44 123 THR A N 1
ATOM 1054 C CA . THR A 1 123 ? -2.875 -1.439 -17.702 1.00 52.44 123 THR A CA 1
ATOM 1055 C C . THR A 1 123 ? -3.274 -2.880 -18.015 1.00 52.44 123 THR A C 1
ATOM 1057 O O . THR A 1 123 ? -3.117 -3.307 -19.152 1.00 52.44 123 THR A O 1
ATOM 1060 N N . ALA A 1 124 ? -3.833 -3.622 -17.053 1.00 54.91 124 ALA A N 1
ATOM 1061 C CA . ALA A 1 124 ? -4.323 -4.985 -17.286 1.00 54.91 124 ALA A CA 1
ATOM 1062 C C . ALA A 1 124 ? -5.608 -5.038 -18.136 1.00 54.91 124 ALA A C 1
ATOM 1064 O O . ALA A 1 124 ? -5.860 -6.048 -18.794 1.00 54.91 124 ALA A O 1
ATOM 1065 N N . SER A 1 125 ? -6.413 -3.968 -18.109 1.00 51.31 125 SER A N 1
ATOM 1066 C CA . SER A 1 125 ? -7.677 -3.851 -18.856 1.00 51.31 125 SER A CA 1
ATOM 1067 C C . SER A 1 125 ? -7.496 -3.305 -20.275 1.00 51.31 125 SER A C 1
ATOM 1069 O O . SER A 1 125 ? -8.421 -3.389 -21.076 1.00 51.31 125 SER A O 1
ATOM 1071 N N 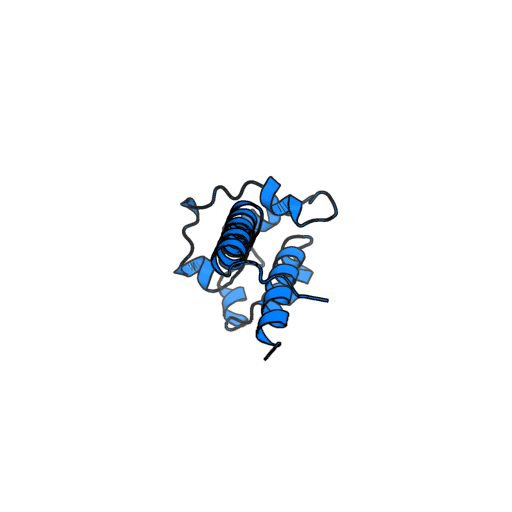. LEU A 1 126 ? -6.314 -2.772 -20.603 1.00 49.28 126 LEU A N 1
ATOM 1072 C CA . LEU A 1 126 ? -5.875 -2.531 -21.978 1.00 49.28 126 LEU A CA 1
ATOM 1073 C C . LEU A 1 126 ? -5.461 -3.876 -22.598 1.00 49.28 126 LEU A C 1
ATOM 1075 O O . LEU A 1 126 ? -4.279 -4.165 -22.774 1.00 49.28 126 LEU A O 1
ATOM 1079 N N . LYS A 1 127 ? -6.453 -4.724 -22.858 1.00 39.06 127 LYS A N 1
ATOM 1080 C CA . LYS A 1 127 ? -6.347 -5.891 -23.735 1.00 39.06 127 LYS A CA 1
ATOM 1081 C C . LYS A 1 127 ? -7.198 -5.672 -24.971 1.00 39.06 127 LYS A C 1
ATOM 1083 O O . LYS A 1 127 ? -8.310 -5.125 -24.813 1.00 39.06 127 LYS A O 1
#

Secondary structure (DSSP, 8-state):
-------HHHHHHHHHHHHHHHIIIIIHHHHHHHHHH-HHHHHHT--GGG----HHHHHTT-SS--SSHHHHHHHHHTT-TTS-HHHHHHTTT-HHHHHHHHTTT-SSHHHHHHHHHHHHHHHHH--

Foldseek 3Di:
DDPPDPPVVNVVVVVVVVVVCCCVPQPVLLVLLLLCLFLVSVVPPDDPVVDPPDPVNVQVPDPDGDDCQVVVSVCLNVCHPPNPNVNSVVCVRPSLVSLVVCVVPDDPNSVSNNVSVVVVVVVVVPD